Protein AF-A0A4P8WHK9-F1 (afdb_monomer_lite)

Radius of gyration: 18.74 Å; chains: 1; bounding box: 38×27×68 Å

Sequence (91 aa):
MVDKTLSADKVTREEAAEHLRELADELEGEGEATVRTGNKTVDLRPSESIAYEVGVRERSSILRGNRETVTVKLDWKPPNVSEGSTEAEAE

pLDDT: mean 84.32, std 14.52, range [41.28, 97.69]

Foldseek 3Di:
DDDDQADDDDDDPVVVVVLVVLQVVQVVDAFWGWHDHPPDIDIDGADPDKDWDWDWDWDDDPPPGIDIDIDIDIDHDHPPPDDDPPDDDDD

Secondary structure (DSSP, 8-state):
------------HHHHHHHHHHHHHHHHSSS-EEEEETTEEEEE---SS-EEEEEEEEEEETTTEEEEEEEEEEE-PPPP--S--------

Structure (mmCIF, N/CA/C/O backbone):
data_AF-A0A4P8WHK9-F1
#
_entry.id   AF-A0A4P8WHK9-F1
#
loop_
_atom_site.group_PDB
_atom_site.id
_atom_site.type_symbol
_atom_site.label_atom_id
_atom_site.label_alt_id
_atom_site.label_comp_id
_atom_site.label_asym_id
_atom_site.label_entity_id
_atom_site.label_seq_id
_atom_site.pdbx_PDB_ins_code
_atom_site.Cartn_x
_atom_site.Cartn_y
_atom_site.Cartn_z
_atom_site.occupancy
_atom_site.B_iso_or_equiv
_atom_site.auth_seq_id
_atom_site.auth_comp_id
_atom_site.auth_asym_id
_atom_site.auth_atom_id
_atom_site.pdbx_PDB_model_num
ATOM 1 N N . MET A 1 1 ? 22.380 -2.930 2.486 1.00 47.66 1 MET A N 1
ATOM 2 C CA . MET A 1 1 ? 21.669 -1.712 2.932 1.00 47.66 1 MET A CA 1
ATOM 3 C C . MET A 1 1 ? 20.268 -1.806 2.349 1.00 47.66 1 MET A C 1
ATOM 5 O O . MET A 1 1 ? 20.168 -2.263 1.219 1.00 47.66 1 MET A O 1
ATOM 9 N N . VAL A 1 2 ? 19.215 -1.535 3.122 1.00 58.38 2 VAL A N 1
ATOM 10 C CA . VAL A 1 2 ? 17.827 -1.559 2.627 1.00 58.38 2 VAL A CA 1
ATOM 11 C C . VAL A 1 2 ? 17.309 -0.134 2.708 1.00 58.38 2 VAL A C 1
ATOM 13 O O . VAL A 1 2 ? 17.184 0.396 3.811 1.00 58.38 2 VAL A O 1
ATOM 16 N N . ASP A 1 3 ? 17.028 0.472 1.561 1.00 74.00 3 ASP A N 1
ATOM 17 C CA . ASP A 1 3 ? 16.438 1.803 1.482 1.00 74.00 3 ASP A CA 1
ATOM 18 C C . ASP A 1 3 ? 14.915 1.666 1.412 1.00 74.00 3 ASP A C 1
ATOM 20 O O . ASP A 1 3 ? 14.371 1.078 0.479 1.00 74.00 3 ASP A O 1
ATOM 24 N N . LYS A 1 4 ? 14.215 2.165 2.438 1.00 81.19 4 LYS A N 1
ATOM 25 C CA . LYS A 1 4 ? 12.748 2.165 2.494 1.00 81.19 4 LYS A CA 1
ATOM 26 C C . LYS A 1 4 ? 12.222 3.586 2.345 1.00 81.19 4 LYS A C 1
ATOM 28 O O . LYS A 1 4 ? 12.408 4.411 3.238 1.00 81.19 4 LYS A O 1
ATOM 33 N N . THR A 1 5 ? 11.494 3.840 1.263 1.00 81.81 5 THR A N 1
ATOM 34 C CA . THR A 1 5 ? 10.702 5.065 1.101 1.00 81.81 5 THR A CA 1
ATOM 35 C C . THR A 1 5 ? 9.340 4.866 1.764 1.00 81.81 5 THR A C 1
ATOM 37 O O . THR A 1 5 ? 8.661 3.875 1.505 1.00 81.81 5 THR A O 1
ATOM 40 N N . LEU A 1 6 ? 8.954 5.767 2.672 1.00 85.44 6 LEU A N 1
ATOM 41 C CA . LEU A 1 6 ? 7.683 5.701 3.397 1.00 85.44 6 LEU A CA 1
ATOM 42 C C . LEU A 1 6 ? 7.095 7.105 3.554 1.00 85.44 6 LEU A C 1
ATOM 44 O O . LEU A 1 6 ? 7.793 8.012 4.002 1.00 85.44 6 LEU A O 1
ATOM 48 N N . SER A 1 7 ? 5.809 7.239 3.234 1.00 83.38 7 SER A N 1
ATOM 49 C CA . SER A 1 7 ? 4.960 8.366 3.629 1.00 83.38 7 SER A CA 1
ATOM 50 C C . SER A 1 7 ? 3.830 7.840 4.504 1.00 83.38 7 SER A C 1
ATOM 52 O O . SER A 1 7 ? 3.380 6.707 4.320 1.00 83.38 7 SER A O 1
ATOM 54 N N . ALA A 1 8 ? 3.401 8.631 5.482 1.00 85.94 8 ALA A N 1
ATOM 55 C CA . ALA A 1 8 ? 2.324 8.271 6.392 1.00 85.94 8 ALA A CA 1
ATOM 56 C C . ALA A 1 8 ? 1.405 9.476 6.580 1.00 85.94 8 ALA A C 1
ATOM 58 O O . ALA A 1 8 ? 1.631 10.313 7.452 1.00 85.94 8 ALA A O 1
ATOM 59 N N . ASP A 1 9 ? 0.359 9.522 5.762 1.00 87.31 9 ASP A N 1
ATOM 60 C CA . ASP A 1 9 ? -0.598 10.619 5.702 1.00 87.31 9 ASP A CA 1
ATOM 61 C C . ASP A 1 9 ? -1.990 10.139 6.122 1.00 87.31 9 ASP A C 1
ATOM 63 O O . ASP A 1 9 ? -2.336 8.960 5.995 1.00 87.31 9 ASP A O 1
ATOM 67 N N . LYS A 1 10 ? -2.800 11.053 6.662 1.00 92.88 10 LYS A N 1
ATOM 68 C CA . LYS A 1 10 ? -4.201 10.773 6.983 1.00 92.88 10 LYS A CA 1
ATOM 69 C C . LYS A 1 10 ? -5.076 11.320 5.863 1.00 92.88 10 LYS A C 1
ATOM 71 O O . LYS A 1 10 ? -5.308 12.522 5.808 1.00 92.88 10 LYS A O 1
ATOM 76 N N . VAL A 1 11 ? -5.559 10.420 5.020 1.00 94.25 11 VAL A N 1
ATOM 77 C CA . VAL A 1 11 ? -6.419 10.725 3.871 1.00 94.25 11 VAL A CA 1
ATOM 78 C C . VAL A 1 11 ? -7.862 10.285 4.127 1.00 94.25 11 VAL A C 1
ATOM 80 O O . VAL A 1 11 ? -8.151 9.561 5.090 1.00 94.25 11 VAL A O 1
ATOM 83 N N . THR A 1 12 ? -8.782 10.739 3.284 1.00 97.00 12 THR A N 1
ATOM 84 C CA . THR A 1 12 ? -10.159 10.238 3.230 1.00 97.00 12 THR A CA 1
ATOM 85 C C . THR A 1 12 ? -10.206 8.797 2.713 1.00 97.00 12 THR A C 1
ATOM 87 O O . THR A 1 12 ? -9.228 8.257 2.190 1.00 97.00 12 THR A O 1
ATOM 90 N N . ARG A 1 13 ? -11.358 8.136 2.874 1.00 96.50 13 ARG A N 1
ATOM 91 C CA . ARG A 1 13 ? -11.546 6.767 2.375 1.00 96.50 13 ARG A CA 1
ATOM 92 C C . ARG A 1 13 ? -11.492 6.729 0.847 1.00 96.50 13 ARG A C 1
ATOM 94 O O . ARG A 1 13 ? -10.977 5.770 0.279 1.00 96.50 13 ARG A O 1
ATOM 101 N N . GLU A 1 14 ? -12.041 7.753 0.208 1.00 97.69 14 GLU A N 1
ATOM 102 C CA . GLU A 1 14 ? -12.095 7.922 -1.238 1.00 97.69 14 GLU A CA 1
ATOM 103 C C . GLU A 1 14 ? -10.689 8.080 -1.822 1.00 97.69 14 GLU A C 1
ATOM 105 O O . GLU A 1 14 ? -10.327 7.305 -2.704 1.00 97.69 14 GLU A O 1
ATOM 110 N N . GLU A 1 15 ? -9.873 8.977 -1.259 1.00 95.38 15 GLU A N 1
ATOM 111 C CA . GLU A 1 15 ? -8.467 9.170 -1.652 1.00 95.38 15 GLU A CA 1
ATOM 112 C C . GLU A 1 15 ? -7.642 7.891 -1.445 1.00 95.38 15 GLU A C 1
ATOM 114 O O . GLU A 1 15 ? -6.889 7.482 -2.323 1.00 95.38 15 GLU A O 1
ATOM 119 N N . ALA A 1 16 ? -7.824 7.189 -0.318 1.00 94.19 16 ALA A N 1
ATOM 120 C CA . ALA A 1 16 ? -7.145 5.912 -0.094 1.00 94.19 16 ALA A CA 1
ATOM 121 C C . ALA A 1 16 ? -7.496 4.871 -1.171 1.00 94.19 16 ALA A C 1
ATOM 123 O O . ALA A 1 16 ? -6.626 4.127 -1.621 1.00 94.19 16 ALA A O 1
ATOM 124 N N . ALA A 1 17 ? -8.763 4.805 -1.587 1.00 96.56 17 ALA A N 1
ATOM 125 C CA . ALA A 1 17 ? -9.192 3.904 -2.651 1.00 96.56 17 ALA A CA 1
ATOM 126 C C . ALA A 1 17 ? -8.653 4.334 -4.022 1.00 96.56 17 ALA A C 1
ATOM 128 O O . ALA A 1 17 ? -8.330 3.475 -4.834 1.00 96.56 17 ALA A O 1
ATOM 129 N N . GLU A 1 18 ? -8.567 5.636 -4.290 1.00 95.69 18 GLU A N 1
ATOM 130 C CA . GLU A 1 18 ? -7.953 6.182 -5.502 1.00 95.69 18 GLU A CA 1
ATOM 131 C C . GLU A 1 18 ? -6.477 5.795 -5.59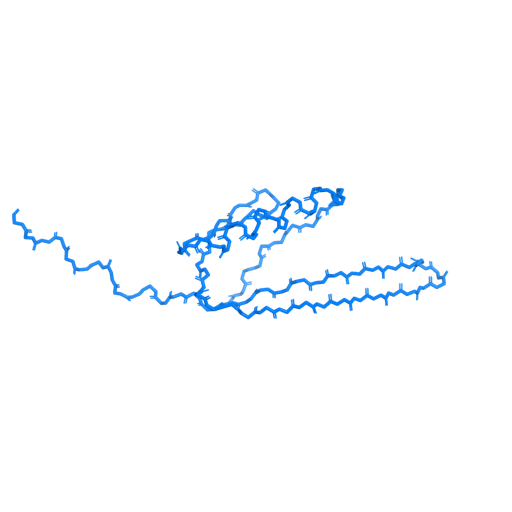8 1.00 95.69 18 GLU A C 1
ATOM 133 O O . GLU A 1 18 ? -6.096 5.166 -6.577 1.00 95.69 18 GLU A O 1
ATOM 138 N N . HIS A 1 19 ? -5.687 5.998 -4.541 1.00 93.06 19 HIS A N 1
ATOM 139 C CA . HIS A 1 19 ? -4.276 5.596 -4.521 1.00 93.06 19 HIS A CA 1
ATOM 140 C C . HIS A 1 19 ? -4.066 4.092 -4.731 1.00 93.06 19 HIS A C 1
ATOM 142 O O . HIS A 1 19 ? -3.100 3.678 -5.367 1.00 93.06 19 HIS A O 1
ATOM 148 N N . LEU A 1 20 ? -4.963 3.252 -4.202 1.00 94.50 20 LEU A N 1
ATOM 149 C CA . LEU A 1 20 ? -4.903 1.807 -4.437 1.00 94.50 20 LEU A CA 1
ATOM 150 C C . LEU A 1 20 ? -5.213 1.438 -5.893 1.00 94.50 20 LEU A C 1
ATOM 152 O O . LEU A 1 20 ? -4.650 0.462 -6.382 1.00 94.50 20 LEU A O 1
ATOM 156 N N . ARG A 1 21 ? -6.089 2.188 -6.573 1.00 95.62 21 ARG A N 1
ATOM 157 C CA . ARG A 1 21 ? -6.363 1.993 -8.004 1.00 95.62 21 ARG A CA 1
ATOM 158 C C . ARG A 1 21 ? -5.202 2.474 -8.858 1.00 95.62 21 ARG A C 1
ATOM 160 O O . ARG A 1 21 ? -4.759 1.707 -9.689 1.00 95.62 21 ARG A O 1
ATOM 167 N N . GLU A 1 22 ? -4.649 3.653 -8.575 1.00 93.50 22 GLU A N 1
ATOM 168 C CA . GLU A 1 22 ? -3.449 4.150 -9.265 1.00 93.50 22 GLU A CA 1
ATOM 169 C C . GLU A 1 22 ? -2.295 3.138 -9.174 1.00 93.50 22 GLU A C 1
ATOM 171 O O . GLU A 1 22 ? -1.634 2.854 -10.167 1.00 93.50 22 GLU A O 1
ATOM 176 N N . LEU A 1 23 ? -2.079 2.539 -7.995 1.00 92.88 23 LEU A N 1
ATOM 177 C CA . LEU A 1 23 ? -1.088 1.474 -7.834 1.00 92.88 23 LEU A CA 1
ATOM 178 C C . LEU A 1 23 ? -1.444 0.215 -8.638 1.00 92.88 23 LEU A C 1
ATOM 180 O O . LEU A 1 23 ? -0.547 -0.438 -9.156 1.00 92.88 23 LEU A O 1
ATOM 184 N N . ALA A 1 24 ? -2.722 -0.161 -8.700 1.00 94.38 24 ALA A N 1
ATOM 185 C CA . ALA A 1 24 ? -3.157 -1.322 -9.472 1.00 94.38 24 ALA A CA 1
ATOM 186 C C . ALA A 1 24 ? -2.959 -1.104 -10.978 1.00 94.38 24 ALA A C 1
ATOM 188 O O . ALA A 1 24 ? -2.410 -1.985 -11.632 1.00 94.38 24 ALA A O 1
ATOM 189 N N . ASP A 1 25 ? -3.328 0.073 -11.487 1.00 93.69 25 ASP A N 1
ATOM 190 C CA . ASP A 1 25 ? -3.163 0.461 -12.890 1.00 93.69 25 ASP A CA 1
ATOM 191 C C . ASP A 1 25 ? -1.681 0.394 -13.299 1.00 93.69 25 ASP A C 1
ATOM 193 O O . ASP A 1 25 ? -1.343 -0.131 -14.357 1.00 93.69 25 ASP A O 1
ATOM 197 N N . GLU A 1 26 ? -0.778 0.847 -12.424 1.00 93.06 26 GLU A N 1
ATOM 198 C CA . GLU A 1 26 ? 0.667 0.790 -12.665 1.00 93.06 26 GLU A CA 1
ATOM 199 C C . GLU A 1 26 ? 1.229 -0.647 -12.651 1.00 93.06 26 GLU A C 1
ATOM 201 O O . GLU A 1 26 ? 2.223 -0.941 -13.313 1.00 93.06 26 GLU A O 1
ATOM 206 N N . LEU A 1 27 ? 0.607 -1.562 -11.901 1.00 93.00 27 LEU A N 1
ATOM 207 C CA . LEU A 1 27 ? 1.020 -2.969 -11.825 1.00 93.00 27 LEU A CA 1
ATOM 208 C C . LEU A 1 27 ? 0.446 -3.842 -12.951 1.00 93.00 27 LEU A C 1
ATOM 210 O O . LEU A 1 27 ? 0.985 -4.920 -13.190 1.00 93.00 27 LEU A O 1
ATOM 214 N N . GLU A 1 28 ? -0.641 -3.427 -13.606 1.00 91.38 28 GLU A N 1
ATOM 215 C CA . GLU A 1 28 ? -1.263 -4.169 -14.717 1.00 91.38 28 GLU A CA 1
ATOM 216 C C . GLU A 1 28 ? -0.468 -4.036 -16.031 1.00 91.38 28 GLU A C 1
ATOM 218 O O . GLU A 1 28 ? -0.610 -4.861 -16.933 1.00 91.38 28 GLU A O 1
ATOM 223 N N . GLY A 1 29 ? 0.395 -3.021 -16.135 1.00 81.75 29 GLY A N 1
ATOM 224 C CA . GLY A 1 29 ? 1.260 -2.802 -17.291 1.00 81.75 29 GLY A CA 1
ATOM 225 C C . GLY A 1 29 ? 2.404 -3.815 -17.439 1.00 81.75 29 GLY A C 1
ATOM 226 O O . GLY A 1 29 ? 2.755 -4.563 -16.528 1.00 81.75 29 GLY A O 1
ATOM 227 N N . GLU A 1 30 ? 3.042 -3.800 -18.610 1.00 76.62 30 GLU A N 1
ATOM 228 C CA . GLU A 1 30 ? 4.271 -4.552 -18.870 1.00 76.62 30 GLU A CA 1
ATOM 229 C C . GLU A 1 30 ? 5.492 -3.642 -18.654 1.00 76.62 30 GLU A C 1
ATOM 231 O O . GLU A 1 30 ? 5.653 -2.634 -19.343 1.00 76.62 30 GLU A O 1
ATOM 236 N N . GLY A 1 31 ? 6.392 -4.006 -17.733 1.00 82.06 31 GLY A N 1
ATOM 237 C CA . GLY A 1 31 ? 7.705 -3.363 -17.609 1.00 82.06 31 GLY A CA 1
ATOM 238 C C . GLY A 1 31 ? 7.910 -2.519 -16.350 1.00 82.06 31 GLY A C 1
ATOM 239 O O . GLY A 1 31 ? 8.044 -3.068 -15.259 1.00 82.06 31 GLY A O 1
ATOM 240 N N . GLU A 1 32 ? 8.101 -1.208 -16.513 1.00 90.62 32 GLU A N 1
ATOM 241 C CA . GLU A 1 32 ? 8.392 -0.291 -15.402 1.00 90.62 32 GLU A CA 1
ATOM 242 C C . GLU A 1 32 ? 7.106 0.186 -14.726 1.00 90.62 32 GLU A C 1
ATOM 244 O O . GLU A 1 32 ? 6.111 0.429 -15.397 1.00 90.62 32 GLU A O 1
ATOM 249 N N . ALA A 1 33 ? 7.160 0.326 -13.400 1.00 92.19 33 ALA A N 1
ATOM 250 C CA . ALA A 1 33 ? 6.067 0.811 -12.573 1.00 92.19 33 ALA A CA 1
ATOM 251 C C . ALA A 1 33 ? 6.502 2.027 -11.746 1.00 92.19 33 ALA A C 1
ATOM 253 O O . ALA A 1 33 ? 7.436 1.953 -10.950 1.00 92.19 33 ALA A O 1
ATOM 254 N N . THR A 1 34 ? 5.791 3.132 -11.883 1.00 92.62 34 THR A N 1
ATOM 255 C CA . THR A 1 34 ? 6.004 4.415 -11.223 1.00 92.62 34 THR A CA 1
ATOM 256 C C . THR A 1 34 ? 5.096 4.556 -10.003 1.00 92.62 34 THR A C 1
ATOM 258 O O . THR A 1 34 ? 3.915 4.883 -10.105 1.00 92.62 34 THR A O 1
ATOM 261 N N . VAL A 1 35 ? 5.645 4.381 -8.801 1.00 91.06 35 VAL A N 1
ATOM 262 C CA . VAL A 1 35 ? 4.870 4.478 -7.555 1.00 91.06 35 VAL A CA 1
ATOM 263 C C . VAL A 1 35 ? 5.113 5.810 -6.853 1.00 91.06 35 VAL A C 1
ATOM 265 O O . VAL A 1 35 ? 6.248 6.192 -6.552 1.00 91.06 35 VAL A O 1
ATOM 268 N N . ARG A 1 36 ? 4.026 6.510 -6.514 1.00 88.62 36 ARG A N 1
ATOM 269 C CA . ARG A 1 36 ? 4.069 7.722 -5.686 1.00 88.62 36 ARG A CA 1
ATOM 270 C C . ARG A 1 36 ? 4.044 7.363 -4.204 1.00 88.62 36 ARG A C 1
ATOM 272 O O . ARG A 1 36 ? 3.205 6.601 -3.740 1.00 88.62 36 ARG A O 1
ATOM 279 N N . THR A 1 37 ? 4.969 7.928 -3.437 1.00 87.25 37 THR A N 1
ATOM 280 C CA . THR A 1 37 ? 5.034 7.803 -1.976 1.00 87.25 37 THR A CA 1
ATOM 281 C C . THR A 1 37 ? 5.220 9.187 -1.362 1.00 87.25 37 THR A C 1
ATOM 283 O O . THR A 1 37 ? 6.338 9.702 -1.279 1.00 87.25 37 THR A O 1
ATOM 286 N N . GLY A 1 38 ? 4.116 9.804 -0.932 1.00 84.94 38 GLY A N 1
ATOM 287 C CA . GLY A 1 38 ? 4.115 11.185 -0.446 1.00 84.94 38 GLY A CA 1
ATOM 288 C C . GLY A 1 38 ? 4.529 12.154 -1.553 1.00 84.94 38 GLY A C 1
ATOM 289 O O . GLY A 1 38 ? 3.933 12.179 -2.624 1.00 84.94 38 GLY A O 1
ATOM 290 N N . ASN A 1 39 ? 5.588 12.929 -1.320 1.00 85.75 39 ASN A N 1
ATOM 291 C CA . ASN A 1 39 ? 6.155 13.858 -2.302 1.00 85.75 39 ASN A CA 1
ATOM 292 C C . ASN A 1 39 ? 7.233 13.235 -3.209 1.00 85.75 39 ASN A C 1
ATOM 294 O O . ASN A 1 39 ? 7.933 13.967 -3.911 1.00 85.75 39 ASN A O 1
ATOM 298 N N . LYS A 1 40 ? 7.425 11.913 -3.153 1.00 87.38 40 LYS A N 1
ATOM 299 C CA . LYS A 1 40 ? 8.428 11.193 -3.943 1.00 87.38 40 LYS A CA 1
ATOM 300 C C . LYS A 1 40 ? 7.769 10.288 -4.972 1.00 87.38 40 LYS A C 1
ATOM 302 O O . LYS A 1 40 ? 6.728 9.696 -4.704 1.00 87.38 40 LYS A O 1
ATOM 307 N N . THR A 1 41 ? 8.452 10.122 -6.092 1.00 90.75 41 THR A N 1
ATOM 308 C CA . THR A 1 41 ? 8.134 9.139 -7.128 1.00 90.75 41 THR A CA 1
ATOM 309 C C . THR A 1 41 ? 9.278 8.134 -7.192 1.00 90.75 41 THR A C 1
ATOM 311 O O . THR A 1 41 ? 10.440 8.531 -7.078 1.00 90.75 41 THR A O 1
ATOM 314 N N . VAL A 1 42 ? 8.956 6.846 -7.295 1.00 91.38 42 VAL A N 1
ATOM 315 C CA . VAL A 1 42 ? 9.929 5.751 -7.346 1.00 91.38 42 VAL A CA 1
ATOM 316 C C . VAL A 1 42 ? 9.604 4.855 -8.529 1.00 91.38 42 VAL A C 1
ATOM 318 O O . VAL A 1 42 ? 8.502 4.315 -8.593 1.00 91.38 42 VAL A O 1
ATOM 321 N N . ASP A 1 43 ? 10.586 4.662 -9.402 1.00 92.75 43 ASP A N 1
ATOM 322 C CA . ASP A 1 43 ? 10.483 3.741 -10.529 1.00 92.75 43 ASP A CA 1
ATOM 323 C C . ASP A 1 43 ? 10.895 2.335 -10.083 1.00 92.75 43 ASP A C 1
ATOM 325 O O . ASP A 1 43 ? 11.937 2.123 -9.450 1.00 92.75 43 ASP A O 1
ATOM 329 N N . LEU A 1 44 ? 10.047 1.364 -10.386 1.00 92.38 44 LEU A 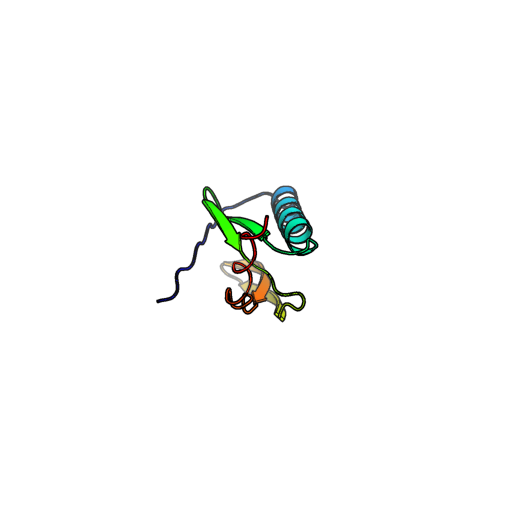N 1
ATOM 330 C CA . LEU A 1 44 ? 10.176 -0.037 -10.022 1.00 92.38 44 LEU A CA 1
ATOM 331 C C . LEU A 1 44 ? 10.086 -0.903 -11.278 1.00 92.38 44 LEU A C 1
ATOM 333 O O . LEU A 1 44 ? 9.656 -0.464 -12.337 1.00 92.38 44 LEU A O 1
ATOM 337 N N . ARG A 1 45 ? 10.488 -2.167 -11.150 1.00 92.75 45 ARG A N 1
ATOM 338 C CA . ARG A 1 45 ? 10.377 -3.171 -12.217 1.00 92.75 45 ARG A CA 1
ATOM 339 C C . ARG A 1 45 ? 9.689 -4.417 -11.669 1.00 92.75 45 ARG A C 1
ATOM 341 O O . ARG A 1 45 ? 10.396 -5.306 -11.179 1.00 92.75 45 ARG A O 1
ATOM 348 N N . PRO A 1 46 ? 8.345 -4.437 -11.611 1.00 93.00 46 PRO A N 1
ATOM 349 C CA . PRO A 1 46 ? 7.590 -5.615 -11.211 1.00 93.00 46 PRO A CA 1
ATOM 350 C C . PRO A 1 46 ? 7.916 -6.798 -12.124 1.00 93.00 46 PRO A C 1
ATOM 352 O O . PRO A 1 46 ? 8.154 -6.634 -13.318 1.00 93.00 46 PRO A O 1
ATOM 355 N N . SER A 1 47 ? 7.965 -8.000 -11.554 1.00 91.62 47 SER A N 1
ATOM 356 C CA . SER A 1 47 ? 7.994 -9.231 -12.346 1.00 91.62 47 SER A CA 1
ATOM 357 C C . SER A 1 47 ? 6.578 -9.649 -12.734 1.00 91.62 47 SER A C 1
ATOM 359 O O . SER A 1 47 ? 5.631 -9.319 -12.029 1.00 91.62 47 SER A O 1
ATOM 361 N N . GLU A 1 48 ? 6.449 -10.456 -13.792 1.00 89.44 48 GLU A N 1
ATOM 362 C CA . GLU A 1 48 ? 5.164 -11.023 -14.249 1.00 89.44 48 GLU A CA 1
ATOM 363 C C . GLU A 1 48 ? 4.378 -11.705 -13.114 1.00 89.44 48 GLU A C 1
ATOM 365 O O . GLU A 1 48 ? 3.158 -11.620 -13.034 1.00 89.44 48 GLU A O 1
ATOM 370 N N . SER A 1 49 ? 5.085 -12.373 -12.199 1.00 90.06 49 SER A N 1
ATOM 371 C CA . SER A 1 49 ? 4.507 -12.937 -10.977 1.00 90.06 49 SER A CA 1
ATOM 372 C C . SER A 1 49 ? 4.977 -12.163 -9.750 1.00 90.06 49 SER A C 1
ATOM 374 O O . SER A 1 49 ? 6.181 -11.996 -9.552 1.00 90.06 49 SER A O 1
ATOM 376 N N . ILE A 1 50 ? 4.040 -11.748 -8.895 1.00 92.81 50 ILE A N 1
ATOM 377 C CA . ILE A 1 50 ? 4.299 -10.995 -7.660 1.00 92.81 50 ILE A CA 1
ATOM 378 C C . ILE A 1 50 ? 3.829 -11.813 -6.453 1.00 92.81 50 ILE A C 1
ATOM 380 O O . ILE A 1 50 ? 2.743 -12.393 -6.465 1.00 92.81 50 ILE A O 1
ATOM 384 N N . ALA A 1 51 ? 4.624 -11.846 -5.381 1.00 95.94 51 ALA A N 1
ATOM 385 C CA . ALA A 1 51 ? 4.177 -12.384 -4.103 1.00 95.94 51 ALA A CA 1
ATOM 386 C C . ALA A 1 51 ? 3.222 -11.385 -3.434 1.00 95.94 51 ALA A C 1
ATOM 388 O O . ALA A 1 51 ? 3.613 -10.262 -3.108 1.00 95.94 51 ALA A O 1
ATOM 389 N N . TYR A 1 52 ? 1.975 -11.804 -3.223 1.00 95.81 52 TYR A N 1
ATOM 390 C CA . TYR A 1 52 ? 0.903 -10.971 -2.684 1.00 95.81 52 TYR A CA 1
ATOM 391 C C . TYR A 1 52 ? 0.401 -11.512 -1.343 1.00 95.81 52 TYR A C 1
ATOM 393 O O . TYR A 1 52 ? 0.017 -12.677 -1.235 1.00 95.81 52 TYR A O 1
ATOM 401 N N . GLU A 1 53 ? 0.379 -10.659 -0.320 1.00 97.69 53 GLU A N 1
ATOM 402 C CA . GLU A 1 53 ? -0.142 -10.972 1.011 1.00 97.69 53 GLU A CA 1
ATOM 403 C C . GLU A 1 53 ? -1.107 -9.877 1.482 1.00 97.69 53 GLU A C 1
ATOM 405 O O . GLU A 1 53 ? -0.811 -8.682 1.396 1.00 97.69 53 GLU A O 1
ATOM 410 N N . VAL A 1 54 ? -2.248 -10.295 2.041 1.00 96.56 54 VAL A N 1
ATOM 411 C CA . VAL A 1 54 ? -3.213 -9.409 2.705 1.00 96.56 54 VAL A CA 1
ATOM 412 C C . VAL A 1 54 ? -3.383 -9.846 4.151 1.00 96.56 54 VAL A C 1
ATOM 414 O O . VAL A 1 54 ? -3.783 -10.973 4.435 1.00 96.56 54 VAL A O 1
ATOM 417 N N . GLY A 1 55 ? -3.108 -8.928 5.073 1.00 96.31 55 GLY A N 1
ATOM 418 C CA . GLY A 1 55 ? -3.314 -9.108 6.503 1.00 96.31 55 GLY A CA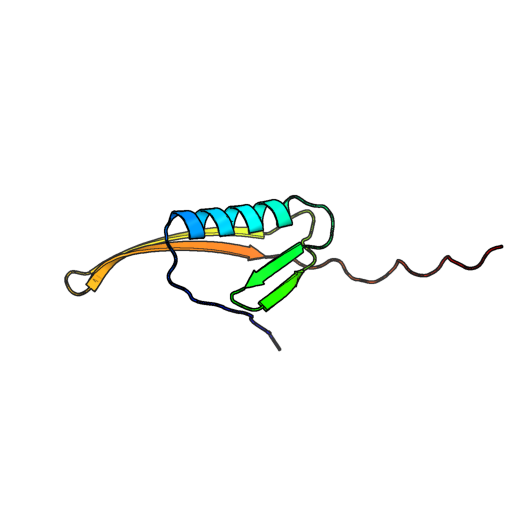 1
ATOM 419 C C . GLY A 1 55 ? -4.392 -8.170 7.029 1.00 96.31 55 GLY A C 1
ATOM 420 O O . GLY A 1 55 ? -4.370 -6.974 6.747 1.00 96.31 55 GLY A O 1
ATOM 421 N N . VAL A 1 56 ? -5.299 -8.689 7.853 1.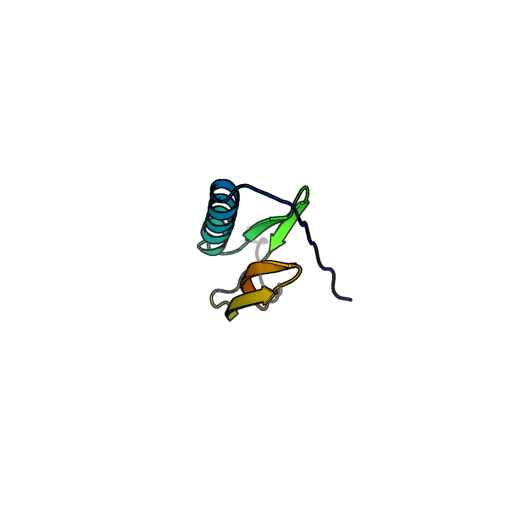00 94.75 56 VAL A N 1
ATOM 422 C CA . VAL A 1 56 ? -6.314 -7.894 8.559 1.00 94.75 56 VAL A CA 1
ATOM 423 C C . VAL A 1 56 ? -6.077 -8.009 10.061 1.00 94.75 56 VAL A C 1
ATOM 425 O O . VAL A 1 56 ? -5.804 -9.091 10.583 1.00 94.75 56 VAL A O 1
ATOM 428 N N . ARG A 1 57 ? -6.137 -6.880 10.769 1.00 92.62 57 ARG A N 1
ATOM 429 C CA . ARG A 1 57 ? -6.036 -6.817 12.228 1.00 92.62 57 ARG A CA 1
ATOM 430 C C . ARG A 1 57 ? -7.146 -5.959 12.799 1.00 92.62 57 ARG A C 1
ATOM 432 O O . ARG A 1 57 ? -7.196 -4.759 12.545 1.00 92.62 57 ARG A O 1
ATOM 439 N N . GLU A 1 58 ? -7.940 -6.565 13.662 1.00 90.44 58 GLU A N 1
ATOM 440 C CA . GLU A 1 58 ? -8.963 -5.893 14.451 1.00 90.44 58 GLU A CA 1
ATOM 441 C C . GLU A 1 58 ? -8.505 -5.880 15.909 1.00 90.44 58 GLU A C 1
ATOM 443 O O . GLU A 1 58 ? -8.142 -6.910 16.483 1.00 90.44 58 GLU A O 1
ATOM 448 N N . ARG A 1 59 ? -8.449 -4.695 16.516 1.00 84.62 59 ARG A N 1
ATOM 449 C CA . ARG A 1 59 ? -8.062 -4.532 17.915 1.00 84.62 59 ARG A CA 1
ATOM 450 C C . ARG A 1 59 ? -9.104 -3.710 18.645 1.00 84.62 59 ARG A C 1
ATOM 452 O O . ARG A 1 59 ? -9.167 -2.495 18.480 1.00 84.62 59 ARG A O 1
ATOM 459 N N . SER A 1 60 ? -9.838 -4.366 19.530 1.00 73.25 60 SER A N 1
ATOM 460 C CA . SER A 1 60 ? -10.692 -3.702 20.509 1.00 73.25 60 SER A CA 1
ATOM 461 C C . SER A 1 60 ? -9.913 -3.426 21.789 1.00 73.25 60 SER A C 1
ATOM 463 O O . SER A 1 60 ? -9.254 -4.305 22.343 1.00 73.25 60 SER A O 1
ATOM 465 N N . SER A 1 61 ? -9.960 -2.184 22.266 1.00 74.12 61 SER A N 1
ATOM 466 C CA . SER A 1 61 ? -9.369 -1.781 23.540 1.00 74.12 61 SER A CA 1
ATOM 467 C C . SER A 1 61 ? -10.362 -0.927 24.308 1.00 74.12 61 SER A C 1
ATOM 469 O O . SER A 1 61 ? -10.746 0.138 23.827 1.00 74.12 61 SER A O 1
ATOM 471 N N . ILE A 1 62 ? -10.693 -1.337 25.537 1.00 70.75 62 ILE A N 1
ATOM 472 C CA . ILE A 1 62 ? -11.570 -0.573 26.443 1.00 70.75 62 ILE A CA 1
ATOM 473 C C . ILE A 1 62 ? -11.083 0.880 26.598 1.00 70.75 62 ILE A C 1
ATOM 475 O O . ILE A 1 62 ? -11.889 1.795 26.693 1.00 70.75 62 ILE A O 1
ATOM 479 N N . LEU A 1 63 ? -9.763 1.106 26.564 1.00 76.75 63 LEU A N 1
ATOM 480 C CA . LEU A 1 63 ? -9.155 2.423 26.792 1.00 76.75 63 LEU A CA 1
ATOM 481 C C . LEU A 1 63 ? -8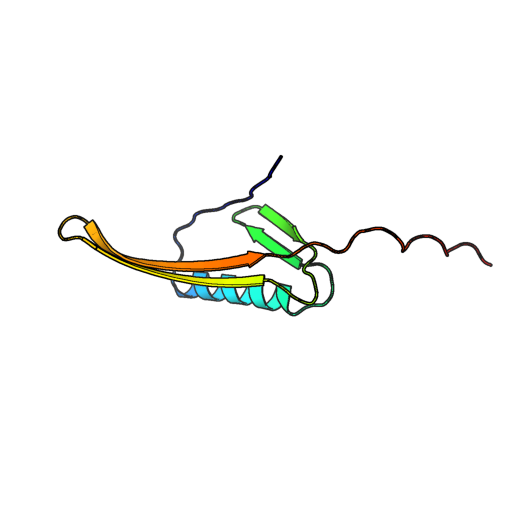.771 3.187 25.519 1.00 76.75 63 LEU A C 1
ATOM 483 O O . LEU A 1 63 ? -8.452 4.368 25.599 1.00 76.75 63 LEU A O 1
ATOM 487 N N . ARG A 1 64 ? -8.694 2.522 24.359 1.00 78.19 64 ARG A N 1
ATOM 488 C CA . ARG A 1 64 ? -8.157 3.132 23.120 1.00 78.19 64 ARG A CA 1
ATOM 489 C C . ARG A 1 64 ? -9.108 3.048 21.925 1.00 78.19 64 ARG A C 1
ATOM 491 O O . ARG A 1 64 ? -8.709 3.408 20.823 1.00 78.19 64 ARG A O 1
ATOM 498 N N . GLY A 1 65 ? -10.338 2.591 22.154 1.00 80.00 65 GLY A N 1
ATOM 499 C CA . GLY A 1 65 ? -11.319 2.357 21.103 1.00 80.00 65 GLY A CA 1
ATOM 500 C C . GLY A 1 65 ? -10.985 1.138 20.243 1.00 80.00 65 GLY A C 1
ATOM 501 O O . GLY A 1 65 ? -10.006 0.421 20.483 1.00 80.00 65 GLY A O 1
ATOM 502 N N . ASN A 1 66 ? -11.835 0.902 19.248 1.00 87.69 66 ASN A N 1
ATOM 503 C CA . ASN A 1 66 ? -11.609 -0.109 18.223 1.00 87.69 66 ASN A CA 1
ATOM 504 C C . ASN A 1 66 ? -10.677 0.452 17.148 1.00 87.69 66 ASN A C 1
ATOM 506 O O . ASN A 1 66 ? -10.789 1.616 16.761 1.00 87.69 66 ASN A O 1
ATOM 510 N N . ARG A 1 67 ? -9.761 -0.383 16.667 1.00 89.12 67 ARG A N 1
ATOM 511 C CA . ARG A 1 67 ? -8.899 -0.072 15.533 1.00 89.12 67 ARG A CA 1
ATOM 512 C C . ARG A 1 67 ? -8.874 -1.242 14.571 1.00 89.12 67 ARG A C 1
ATOM 514 O O . ARG A 1 67 ? -8.575 -2.363 14.974 1.00 89.12 67 ARG A O 1
ATOM 521 N N . GLU A 1 68 ? -9.103 -0.932 13.311 1.00 92.69 68 GLU A N 1
ATOM 522 C CA . GLU A 1 68 ? -8.988 -1.856 12.193 1.00 92.69 68 GLU A CA 1
ATOM 523 C C . GLU A 1 68 ? -7.770 -1.452 11.364 1.00 92.69 68 GLU A C 1
ATOM 525 O O . GLU A 1 68 ? -7.498 -0.264 11.165 1.00 92.69 68 GLU A O 1
ATOM 530 N N . THR A 1 69 ? -7.008 -2.442 10.917 1.00 93.69 69 THR A N 1
ATOM 531 C CA . THR A 1 69 ? -5.858 -2.244 10.040 1.00 93.69 69 THR A CA 1
ATOM 532 C C . THR A 1 69 ? -5.880 -3.315 8.963 1.00 93.69 69 THR A C 1
ATOM 534 O O . THR A 1 69 ? -5.897 -4.504 9.278 1.00 93.69 69 THR A O 1
ATOM 537 N N . VAL A 1 70 ? -5.794 -2.888 7.707 1.00 94.69 70 VAL A N 1
ATOM 538 C CA . VAL A 1 70 ? -5.479 -3.758 6.572 1.00 94.69 70 VAL A CA 1
ATOM 539 C C . VAL A 1 70 ? -4.040 -3.476 6.152 1.00 94.69 70 VAL A C 1
ATOM 541 O O . VAL A 1 70 ? -3.619 -2.322 6.075 1.00 94.69 70 VAL A O 1
ATOM 544 N N . THR A 1 71 ? -3.261 -4.526 5.925 1.00 94.81 71 THR A N 1
ATOM 545 C CA . THR A 1 71 ? -1.912 -4.453 5.364 1.00 94.81 71 THR A CA 1
ATOM 546 C C . THR A 1 71 ? -1.902 -5.228 4.061 1.00 94.81 71 THR A C 1
ATOM 548 O O . THR A 1 71 ? -2.239 -6.407 4.051 1.00 94.81 71 THR A O 1
ATOM 551 N N . VAL A 1 72 ? -1.501 -4.561 2.984 1.00 94.62 72 VAL A N 1
ATOM 552 C CA . VAL A 1 72 ? -1.227 -5.187 1.691 1.00 94.62 72 VAL A CA 1
ATOM 553 C C . VAL A 1 72 ? 0.282 -5.184 1.505 1.00 94.62 72 VAL A C 1
ATOM 555 O O . VAL A 1 72 ? 0.920 -4.139 1.649 1.00 94.62 72 VAL A O 1
ATOM 558 N N . LYS A 1 73 ? 0.858 -6.352 1.231 1.00 94.94 73 LYS A N 1
ATOM 559 C CA . LYS A 1 73 ? 2.275 -6.501 0.917 1.00 94.94 73 LYS A CA 1
ATOM 560 C C . LYS A 1 73 ? 2.404 -7.124 -0.466 1.00 94.94 73 LYS A C 1
ATOM 562 O O . LYS A 1 73 ? 1.852 -8.189 -0.723 1.00 94.94 73 LYS A O 1
ATOM 567 N N . LEU A 1 74 ? 3.159 -6.443 -1.317 1.00 94.62 74 LEU A N 1
ATOM 568 C CA . LEU A 1 74 ? 3.572 -6.913 -2.630 1.00 94.62 74 LEU A CA 1
ATOM 569 C C . LEU A 1 74 ? 5.098 -7.016 -2.617 1.00 94.62 74 LEU A C 1
ATOM 571 O O . LEU A 1 74 ? 5.766 -6.100 -2.134 1.00 94.62 74 LEU A O 1
ATOM 575 N N . ASP A 1 75 ? 5.636 -8.136 -3.078 1.00 94.31 75 ASP A N 1
ATOM 576 C CA . ASP A 1 75 ? 7.074 -8.406 -3.083 1.00 94.31 75 ASP A CA 1
ATOM 577 C C . ASP A 1 75 ? 7.461 -9.131 -4.373 1.00 94.31 75 ASP A C 1
ATOM 579 O O . ASP A 1 75 ? 6.759 -10.035 -4.832 1.00 94.31 75 ASP A O 1
ATOM 583 N N . TRP A 1 76 ? 8.562 -8.708 -4.982 1.00 94.38 76 TRP A N 1
ATOM 584 C CA . TRP A 1 76 ? 9.065 -9.295 -6.212 1.00 94.38 76 TRP A CA 1
ATOM 585 C C . TRP A 1 76 ? 10.575 -9.133 -6.321 1.00 94.38 76 TRP A C 1
ATOM 587 O O . 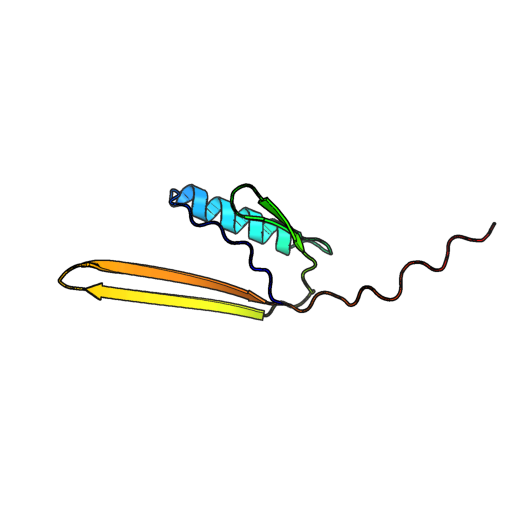TRP A 1 76 ? 11.193 -8.269 -5.693 1.00 94.38 76 TRP A O 1
ATOM 597 N N . LYS A 1 77 ? 11.170 -9.963 -7.179 1.00 91.56 77 LYS A N 1
ATOM 598 C CA . LYS A 1 77 ? 12.564 -9.821 -7.586 1.00 91.56 77 LYS A CA 1
ATOM 599 C C . LYS A 1 77 ? 12.598 -9.100 -8.936 1.00 91.56 77 LYS A C 1
ATOM 601 O O . LYS A 1 77 ? 12.018 -9.627 -9.884 1.00 91.56 77 LYS A O 1
ATOM 606 N N . PRO A 1 78 ? 13.267 -7.940 -9.054 1.00 87.38 78 PRO A N 1
ATOM 607 C CA . PRO A 1 78 ? 13.362 -7.258 -10.335 1.00 87.38 78 PRO A CA 1
ATOM 608 C C . PRO A 1 78 ? 14.112 -8.135 -11.350 1.00 87.38 78 PRO A C 1
ATOM 610 O O . PRO A 1 78 ? 14.993 -8.912 -10.950 1.00 87.38 78 PRO A O 1
ATOM 613 N N . PRO A 1 79 ? 13.797 -8.022 -12.652 1.00 81.62 79 PRO A N 1
ATOM 614 C CA . PRO A 1 79 ? 14.547 -8.717 -13.689 1.00 81.62 79 PRO A CA 1
ATOM 615 C C . PRO A 1 79 ? 16.025 -8.315 -13.615 1.00 81.62 79 PRO A C 1
ATOM 617 O O . PRO A 1 79 ? 16.356 -7.150 -13.377 1.00 81.62 79 PRO A O 1
ATOM 620 N N . ASN A 1 80 ? 16.927 -9.282 -13.803 1.00 77.25 80 ASN A N 1
ATOM 621 C CA . ASN A 1 80 ? 18.351 -8.975 -13.894 1.00 77.25 80 ASN A CA 1
ATOM 622 C C . ASN A 1 80 ? 18.552 -8.111 -15.142 1.00 77.25 80 ASN A C 1
ATOM 624 O O . ASN A 1 80 ? 18.283 -8.567 -16.249 1.00 77.25 80 ASN A O 1
ATOM 628 N N . VAL A 1 81 ? 19.019 -6.875 -14.971 1.00 61.38 81 VAL A N 1
ATOM 629 C CA . VAL A 1 81 ? 19.403 -6.013 -16.094 1.00 61.38 81 VAL A CA 1
ATOM 630 C C . VAL A 1 81 ? 20.739 -6.528 -16.634 1.00 61.38 81 VAL A C 1
ATOM 632 O O . VAL A 1 81 ? 21.814 -6.037 -16.305 1.00 61.38 81 VAL A O 1
ATOM 635 N N . SER A 1 82 ? 20.703 -7.629 -17.365 1.00 56.19 82 SER A N 1
ATOM 636 C CA . SER A 1 82 ? 21.827 -8.156 -18.127 1.00 56.19 82 SER A CA 1
ATOM 637 C C . SER A 1 82 ? 21.237 -8.758 -19.389 1.00 56.19 82 SER A C 1
ATOM 639 O O . SER A 1 82 ? 20.338 -9.580 -19.293 1.00 56.19 82 SER A O 1
ATOM 641 N N . GLU A 1 83 ? 21.756 -8.307 -20.532 1.00 52.44 83 GLU A N 1
ATOM 642 C CA . GLU A 1 83 ? 21.374 -8.672 -21.906 1.00 52.44 83 GLU A CA 1
ATOM 643 C C . GLU A 1 83 ? 20.240 -7.828 -22.513 1.00 52.44 83 GLU A C 1
ATOM 645 O O . GLU A 1 83 ? 19.056 -8.131 -22.428 1.00 52.44 83 GLU A O 1
ATOM 650 N N . GLY A 1 84 ? 20.652 -6.732 -23.160 1.00 51.53 84 GLY A N 1
ATOM 651 C CA . GLY A 1 84 ? 19.780 -5.887 -23.976 1.00 51.53 84 GLY A CA 1
ATOM 652 C C . GLY A 1 84 ? 20.441 -4.600 -24.472 1.00 51.53 84 GLY A C 1
ATOM 653 O O . GLY A 1 84 ? 19.786 -3.567 -24.491 1.00 51.53 84 GLY A O 1
ATOM 654 N N . SER A 1 85 ? 21.743 -4.606 -24.790 1.00 49.47 85 SER A N 1
ATOM 655 C CA . SER A 1 85 ? 22.429 -3.499 -25.489 1.00 49.47 85 SER A CA 1
ATOM 656 C C . SER A 1 85 ? 23.734 -3.976 -26.147 1.00 49.47 85 SER A C 1
ATOM 658 O O . SER A 1 85 ? 24.799 -3.420 -25.906 1.00 49.47 85 SER A O 1
ATOM 660 N N . THR A 1 86 ? 23.650 -5.019 -26.971 1.00 51.69 86 THR A N 1
ATOM 661 C CA . THR A 1 86 ? 24.601 -5.241 -28.070 1.00 51.69 86 THR A CA 1
ATOM 662 C C . THR A 1 86 ? 23.762 -5.623 -29.276 1.00 51.69 86 THR A C 1
ATOM 664 O O . THR A 1 86 ? 23.402 -6.782 -29.402 1.00 51.69 86 THR A O 1
ATOM 667 N N . GLU A 1 87 ? 23.370 -4.627 -30.069 1.00 53.72 87 GLU A N 1
ATOM 668 C CA . GLU A 1 87 ? 23.175 -4.698 -31.527 1.00 53.72 87 GLU A CA 1
ATOM 669 C C . GLU A 1 87 ? 22.569 -3.371 -32.001 1.00 53.72 87 GLU A C 1
ATOM 671 O O . GLU A 1 87 ? 21.361 -3.199 -32.125 1.00 53.72 87 GLU A O 1
ATOM 676 N N . ALA A 1 88 ? 23.449 -2.394 -32.218 1.00 53.44 88 ALA A N 1
ATOM 677 C CA . ALA A 1 88 ? 23.193 -1.250 -33.086 1.00 53.44 88 ALA A CA 1
ATOM 678 C C . ALA A 1 88 ? 24.521 -0.802 -33.725 1.00 53.44 88 ALA A C 1
ATOM 680 O O . ALA A 1 88 ? 24.940 0.339 -33.579 1.00 53.44 88 ALA A O 1
ATOM 681 N N . GLU A 1 89 ? 25.197 -1.737 -34.400 1.00 50.09 89 GLU A N 1
ATOM 682 C CA . GLU A 1 89 ? 26.206 -1.454 -35.430 1.00 50.09 89 GLU A CA 1
ATOM 683 C C . GLU A 1 89 ? 26.013 -2.449 -36.590 1.00 50.09 89 GLU A C 1
ATOM 685 O O . GLU A 1 89 ? 26.484 -3.582 -36.528 1.00 50.09 89 GLU A O 1
ATOM 690 N N . ALA A 1 90 ? 25.246 -2.022 -37.598 1.00 52.78 90 ALA A N 1
ATOM 691 C CA . ALA A 1 90 ? 25.211 -2.434 -39.013 1.00 52.78 90 ALA A CA 1
ATOM 692 C C . ALA A 1 90 ? 23.967 -1.725 -39.593 1.00 52.78 90 ALA A C 1
ATOM 694 O O . ALA A 1 90 ? 22.862 -1.959 -39.112 1.00 52.78 90 ALA A O 1
ATOM 695 N N . GLU A 1 91 ? 24.039 -0.756 -40.498 1.00 41.28 91 GLU A N 1
ATOM 696 C CA . GLU A 1 91 ? 24.863 -0.588 -41.701 1.00 41.28 91 GLU A CA 1
ATOM 697 C C . GLU A 1 91 ? 25.037 0.910 -42.014 1.00 41.28 91 GLU A C 1
ATOM 699 O O . GLU A 1 91 ? 24.093 1.686 -41.725 1.00 41.28 91 GLU A O 1
#

InterPro domains:
  IPR027598 Amphi-Trp domain [PF20068] (9-84)
  IPR027598 Amphi-Trp domain [TIGR04354] (10-77)

Organism: NCBI:txid88724